Protein AF-A0A2J6JF48-F1 (afdb_monomer_lite)

Structure (mmCIF, N/CA/C/O backbone):
data_AF-A0A2J6JF48-F1
#
_entry.id   AF-A0A2J6JF48-F1
#
loop_
_atom_site.group_PDB
_atom_site.id
_atom_site.type_symbol
_atom_site.label_atom_id
_atom_site.label_alt_id
_atom_site.label_comp_id
_atom_site.label_asym_id
_atom_site.label_entity_id
_atom_site.label_seq_id
_atom_site.pdbx_PDB_ins_code
_atom_site.Cartn_x
_atom_site.Cartn_y
_atom_site.Cartn_z
_atom_site.occupancy
_atom_site.B_iso_or_equiv
_atom_site.auth_seq_id
_atom_site.auth_comp_id
_atom_site.auth_asym_id
_atom_site.auth_atom_id
_atom_site.pdbx_PDB_model_num
ATOM 1 N N . MET A 1 1 ? 4.795 -18.713 3.448 1.00 56.19 1 MET A N 1
ATOM 2 C CA . MET A 1 1 ? 5.952 -17.792 3.461 1.00 56.19 1 MET A CA 1
ATOM 3 C C . MET A 1 1 ? 6.252 -17.415 4.901 1.00 56.19 1 MET A C 1
ATOM 5 O O . MET A 1 1 ? 5.313 -17.359 5.688 1.00 56.19 1 MET A O 1
ATOM 9 N N . ALA A 1 2 ? 7.522 -17.232 5.266 1.00 64.75 2 ALA A N 1
ATOM 10 C CA . ALA A 1 2 ? 7.884 -16.803 6.615 1.00 64.75 2 ALA A CA 1
ATOM 11 C C . ALA A 1 2 ? 7.318 -15.398 6.873 1.00 64.75 2 ALA A C 1
ATOM 13 O O . ALA A 1 2 ? 7.521 -14.490 6.072 1.00 64.75 2 ALA A O 1
ATOM 14 N N . THR A 1 3 ? 6.573 -15.230 7.962 1.00 81.81 3 THR A N 1
ATOM 15 C CA . THR A 1 3 ? 6.032 -13.930 8.367 1.00 81.81 3 THR A CA 1
ATOM 16 C C . THR A 1 3 ? 7.128 -13.109 9.035 1.00 81.81 3 THR A C 1
ATOM 18 O O . THR A 1 3 ? 7.669 -13.531 10.057 1.00 81.81 3 THR A O 1
ATOM 21 N N . ALA A 1 4 ? 7.437 -11.941 8.475 1.00 88.88 4 ALA A N 1
ATOM 22 C CA . ALA A 1 4 ? 8.328 -10.952 9.077 1.00 88.88 4 ALA A CA 1
ATOM 23 C C . ALA A 1 4 ? 7.514 -9.835 9.748 1.00 88.88 4 ALA A C 1
ATOM 25 O O . ALA A 1 4 ? 6.377 -9.562 9.360 1.00 88.88 4 ALA A O 1
ATOM 26 N N . ARG A 1 5 ? 8.086 -9.200 10.775 1.00 90.69 5 ARG A N 1
ATOM 27 C CA . ARG A 1 5 ? 7.435 -8.140 11.553 1.00 90.69 5 ARG A CA 1
ATOM 28 C C . ARG A 1 5 ? 8.044 -6.780 11.218 1.00 90.69 5 ARG A C 1
ATOM 30 O O . ARG A 1 5 ? 9.261 -6.660 11.132 1.00 90.69 5 ARG A O 1
ATOM 37 N N . LEU A 1 6 ? 7.186 -5.772 11.086 1.00 88.62 6 LEU A N 1
ATOM 38 C CA . LEU A 1 6 ? 7.560 -4.366 10.975 1.00 88.62 6 LEU A CA 1
ATOM 39 C C . LEU A 1 6 ? 7.065 -3.628 12.222 1.00 88.62 6 LEU A C 1
ATOM 41 O O . LEU A 1 6 ? 5.858 -3.530 12.443 1.00 88.62 6 LEU A O 1
ATOM 45 N N . ASP A 1 7 ? 7.984 -3.112 13.035 1.00 93.56 7 ASP A N 1
ATOM 46 C CA . ASP A 1 7 ? 7.651 -2.253 14.172 1.00 93.56 7 ASP A CA 1
ATOM 47 C C . ASP A 1 7 ? 7.826 -0.785 13.766 1.00 93.56 7 ASP A C 1
ATOM 49 O O . ASP A 1 7 ? 8.913 -0.356 13.380 1.00 93.56 7 ASP A O 1
ATOM 53 N N . MET A 1 8 ? 6.746 -0.004 13.847 1.00 88.94 8 MET A N 1
ATOM 54 C CA . MET A 1 8 ? 6.739 1.404 13.450 1.00 88.94 8 MET A CA 1
ATOM 55 C C . MET A 1 8 ? 6.074 2.288 14.504 1.00 88.94 8 MET A C 1
ATOM 57 O O . MET A 1 8 ? 5.136 1.876 15.189 1.00 88.94 8 MET A O 1
ATOM 61 N N . ARG A 1 9 ? 6.538 3.535 14.607 1.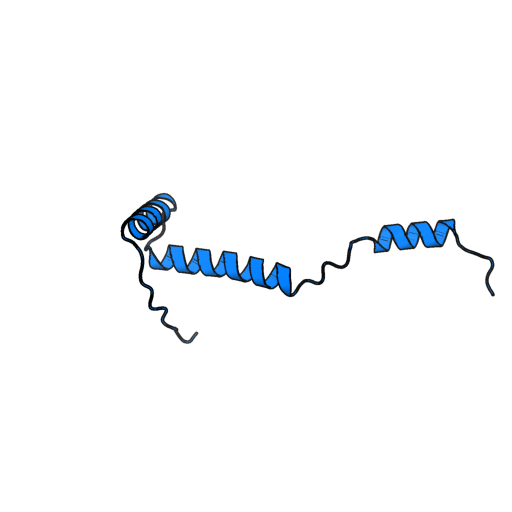00 94.19 9 ARG A N 1
ATOM 62 C CA . ARG A 1 9 ? 5.867 4.592 15.372 1.00 94.19 9 ARG A CA 1
ATOM 63 C C . ARG A 1 9 ? 5.210 5.558 14.399 1.00 94.19 9 ARG A C 1
ATOM 65 O O . ARG A 1 9 ? 5.834 5.978 13.431 1.00 94.19 9 ARG A O 1
ATOM 72 N N . LEU A 1 10 ? 3.961 5.907 14.677 1.00 91.75 10 LEU A N 1
ATOM 73 C CA . LEU A 1 10 ? 3.169 6.829 13.875 1.00 91.75 10 LEU A CA 1
ATOM 74 C C . LEU A 1 10 ? 2.713 7.988 14.747 1.00 91.75 10 LEU A C 1
ATOM 76 O O . LEU A 1 10 ? 2.326 7.792 15.899 1.00 91.75 10 LEU A O 1
ATOM 80 N N . ASN A 1 11 ? 2.706 9.184 14.169 1.00 96.81 11 ASN A N 1
ATOM 81 C CA . ASN A 1 11 ? 1.984 10.298 14.763 1.00 96.81 11 ASN A CA 1
ATOM 82 C C . ASN A 1 11 ? 0.483 9.988 14.744 1.00 96.81 11 ASN A C 1
ATOM 84 O O . ASN A 1 11 ? -0.019 9.393 13.786 1.00 96.81 11 ASN A O 1
ATOM 88 N N . GLN A 1 12 ? -0.233 10.431 15.777 1.00 96.94 12 GLN A N 1
ATOM 89 C CA . GLN A 1 12 ? -1.659 10.146 15.945 1.00 96.94 12 GLN A CA 1
ATOM 90 C C . GLN A 1 12 ? -2.489 10.586 14.729 1.00 96.94 12 GLN A C 1
ATOM 92 O O . GLN A 1 12 ? -3.271 9.803 14.201 1.00 96.94 12 GLN A O 1
ATOM 97 N N . GLU A 1 13 ? -2.240 11.790 14.210 1.00 97.69 13 GLU A N 1
ATOM 98 C CA . GLU A 1 13 ? -2.948 12.315 13.036 1.00 97.69 13 GLU A CA 1
ATOM 99 C C . GLU A 1 13 ? -2.743 11.444 11.781 1.00 97.69 13 GLU A C 1
ATOM 101 O O . GLU A 1 13 ? -3.668 11.227 10.999 1.00 97.69 13 GLU A O 1
ATOM 106 N N . ILE A 1 14 ? -1.530 10.915 11.584 1.00 95.69 14 ILE A N 1
ATOM 107 C CA . ILE A 1 14 ? -1.221 10.039 10.444 1.00 95.69 14 ILE A CA 1
ATOM 108 C C . ILE A 1 14 ? -1.973 8.717 10.591 1.00 95.69 14 ILE A C 1
ATOM 110 O O . ILE A 1 14 ? -2.552 8.227 9.620 1.00 95.69 14 ILE A O 1
ATOM 114 N N . LYS A 1 15 ? -1.995 8.163 11.808 1.00 96.00 15 LYS A N 1
ATOM 115 C CA . LYS A 1 15 ? -2.718 6.930 12.111 1.00 96.00 15 LYS A CA 1
ATOM 116 C C . LYS A 1 15 ? -4.213 7.080 11.819 1.00 96.00 15 LYS A C 1
ATOM 118 O O . LYS A 1 15 ? -4.760 6.263 11.087 1.00 96.00 15 LYS A O 1
ATOM 123 N N . GLU A 1 16 ? -4.845 8.145 12.306 1.00 97.75 16 GLU A N 1
ATOM 124 C CA . GLU A 1 16 ? -6.279 8.396 12.096 1.00 97.75 16 GLU A CA 1
ATOM 125 C C . GLU A 1 16 ? -6.631 8.566 10.613 1.00 97.75 16 GLU A C 1
ATOM 127 O O . GLU A 1 16 ? -7.624 8.015 10.132 1.00 97.75 16 GLU A O 1
ATOM 132 N N . LYS A 1 17 ? -5.795 9.284 9.851 1.00 97.19 17 LYS A N 1
ATOM 133 C CA . LYS A 1 17 ? -5.972 9.418 8.396 1.00 97.19 17 LYS A CA 1
ATOM 134 C C . LYS A 1 17 ? -5.887 8.065 7.691 1.00 97.19 17 LYS A C 1
ATOM 136 O O . LYS A 1 17 ? -6.713 7.784 6.824 1.00 97.19 17 LYS A O 1
ATOM 141 N N . ALA A 1 18 ? -4.916 7.235 8.064 1.00 96.38 18 ALA A N 1
ATOM 142 C CA . ALA A 1 18 ? -4.729 5.919 7.467 1.00 96.38 18 ALA A CA 1
ATOM 143 C C . ALA A 1 18 ? -5.859 4.941 7.840 1.00 96.38 18 ALA A C 1
ATOM 145 O O . ALA A 1 18 ? -6.318 4.193 6.981 1.00 96.38 18 ALA A O 1
ATOM 146 N N . GLU A 1 19 ? -6.368 4.986 9.074 1.00 97.06 19 GLU A N 1
ATOM 147 C CA . GLU A 1 19 ? -7.531 4.195 9.509 1.00 97.06 19 GLU A CA 1
ATOM 148 C C . GLU A 1 19 ? -8.811 4.612 8.779 1.00 97.06 19 GLU A C 1
ATOM 150 O O . GLU A 1 19 ? -9.593 3.768 8.341 1.00 97.06 19 GLU A O 1
ATOM 155 N N . LYS A 1 20 ? -9.014 5.917 8.577 1.00 97.50 20 LYS A N 1
ATOM 156 C CA . LYS A 1 20 ? -10.135 6.406 7.772 1.00 97.50 20 LYS A CA 1
ATOM 157 C C . LYS A 1 20 ? -10.023 5.936 6.320 1.00 97.50 20 LYS A C 1
ATOM 159 O O . LYS A 1 20 ? -11.019 5.503 5.748 1.00 97.50 20 LYS A O 1
ATOM 164 N N . ALA A 1 21 ? -8.832 6.012 5.726 1.00 97.50 21 ALA A N 1
ATOM 165 C CA . ALA A 1 21 ? -8.601 5.552 4.359 1.00 97.50 21 ALA A CA 1
ATOM 166 C C . ALA A 1 21 ? -8.844 4.041 4.213 1.00 97.50 21 ALA A C 1
ATOM 168 O O . ALA A 1 21 ? -9.541 3.629 3.286 1.00 97.50 21 ALA A O 1
ATOM 169 N N . SER A 1 22 ? -8.345 3.225 5.148 1.00 97.44 22 SER A N 1
ATOM 170 C CA . SER A 1 22 ? -8.550 1.774 5.119 1.00 97.44 22 SER A CA 1
ATOM 171 C C . SER A 1 22 ? -10.032 1.405 5.235 1.00 97.44 22 SER A C 1
ATOM 173 O O . SER A 1 22 ? -10.512 0.577 4.460 1.00 97.44 22 SER A O 1
ATOM 175 N N . ALA A 1 23 ? -10.781 2.080 6.115 1.00 97.31 23 ALA A N 1
ATOM 176 C CA . ALA A 1 23 ? -12.223 1.891 6.254 1.00 97.31 23 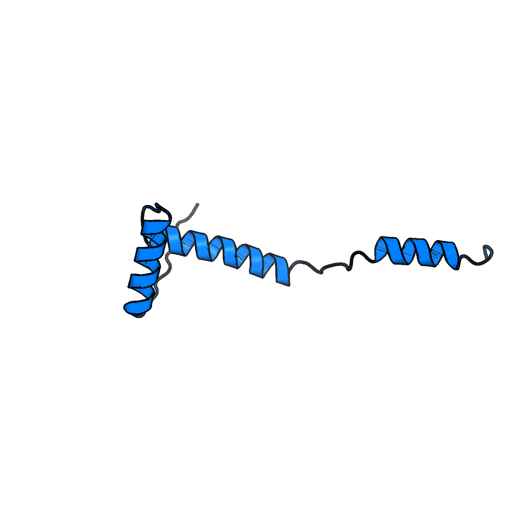ALA A CA 1
ATOM 177 C C . ALA A 1 23 ? -12.992 2.285 4.982 1.00 97.31 23 ALA A C 1
ATOM 179 O O . ALA A 1 23 ? -13.875 1.550 4.543 1.00 97.31 23 ALA A O 1
ATOM 180 N N . LEU A 1 24 ? -12.641 3.415 4.357 1.00 97.56 24 LEU A N 1
ATOM 181 C CA . LEU A 1 24 ? -13.275 3.877 3.114 1.00 97.56 24 LEU A CA 1
ATOM 182 C C . LEU A 1 24 ? -13.014 2.938 1.930 1.00 97.56 24 LEU A C 1
ATOM 184 O O . LEU A 1 24 ? -13.868 2.807 1.057 1.00 97.56 24 LEU A O 1
ATOM 188 N N . LEU A 1 25 ? -11.859 2.274 1.907 1.00 96.12 25 LEU A N 1
ATOM 189 C CA . LEU A 1 25 ? -11.509 1.276 0.894 1.00 96.12 25 LEU A CA 1
ATOM 190 C C . LEU A 1 25 ? -12.069 -0.123 1.208 1.00 96.12 25 LEU A C 1
ATOM 192 O O . LEU A 1 25 ? -11.817 -1.059 0.450 1.00 96.12 25 LEU A O 1
ATOM 196 N N . GLY A 1 26 ? -12.812 -0.282 2.309 1.00 95.81 26 GLY A N 1
ATOM 197 C CA . GLY A 1 26 ? -13.396 -1.561 2.721 1.00 95.81 26 GLY A CA 1
ATOM 198 C C . GLY A 1 26 ? -12.363 -2.594 3.179 1.00 95.81 26 GLY A C 1
ATOM 199 O O . GLY A 1 26 ? -12.629 -3.794 3.126 1.00 95.81 26 GLY A O 1
ATOM 200 N N . MET A 1 27 ? -11.177 -2.151 3.600 1.00 96.06 27 MET A N 1
ATOM 201 C CA . MET A 1 27 ? -10.128 -3.042 4.092 1.00 96.06 27 MET A CA 1
ATOM 202 C C . MET A 1 27 ? -10.414 -3.490 5.524 1.00 96.06 27 MET A C 1
ATOM 204 O O . MET A 1 27 ? -11.039 -2.780 6.313 1.00 96.06 27 MET A O 1
ATOM 208 N N . ARG A 1 28 ? -9.921 -4.675 5.886 1.00 92.38 28 ARG A N 1
ATOM 209 C CA . ARG A 1 28 ? -10.205 -5.307 7.182 1.00 92.38 28 ARG A CA 1
ATOM 210 C C . ARG A 1 28 ? -9.396 -4.703 8.322 1.00 92.38 28 ARG A C 1
ATOM 212 O O . ARG A 1 28 ? -9.783 -4.840 9.479 1.00 92.38 28 ARG A O 1
ATOM 219 N N . SER A 1 29 ? -8.251 -4.087 8.028 1.00 94.50 29 SER A N 1
ATOM 220 C CA . SER A 1 29 ? -7.387 -3.490 9.049 1.00 94.50 29 SER A CA 1
ATOM 221 C C . SER A 1 29 ? -6.456 -2.416 8.490 1.00 94.50 29 SER A C 1
ATOM 223 O O . SER A 1 29 ? -6.157 -2.384 7.296 1.00 94.50 29 SER A O 1
ATOM 225 N N . LEU A 1 30 ? -5.928 -1.575 9.386 1.00 94.25 30 LEU A N 1
ATOM 226 C CA . LEU A 1 30 ? -4.837 -0.652 9.067 1.00 94.25 30 LEU A CA 1
ATOM 227 C C . LEU A 1 30 ? -3.588 -1.396 8.564 1.00 94.25 30 LEU A C 1
ATOM 229 O O . LEU A 1 30 ? -2.912 -0.912 7.665 1.00 94.25 30 LEU A O 1
ATOM 233 N N . THR A 1 31 ? -3.295 -2.580 9.110 1.00 93.94 31 THR A N 1
ATOM 234 C CA . THR A 1 31 ? -2.156 -3.398 8.674 1.00 93.94 31 THR A CA 1
ATOM 235 C C . THR A 1 31 ? -2.291 -3.818 7.215 1.00 93.94 31 THR A C 1
ATOM 237 O O . THR A 1 31 ? -1.333 -3.680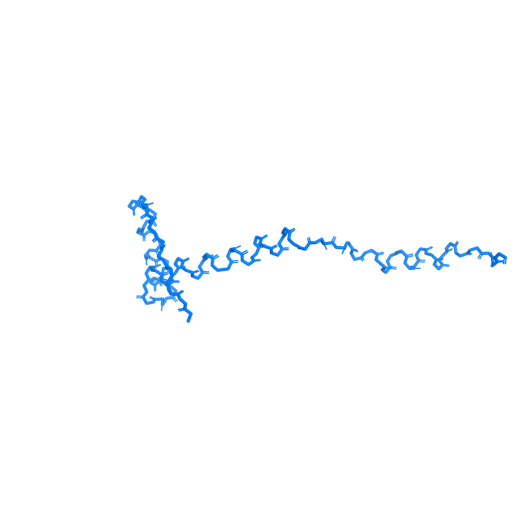 6.466 1.00 93.94 31 THR A O 1
ATOM 240 N N . GLU A 1 32 ? -3.473 -4.277 6.796 1.00 94.69 32 GLU A N 1
ATOM 241 C CA . GLU A 1 32 ? -3.737 -4.644 5.396 1.00 94.69 32 GLU A CA 1
ATOM 242 C C . GLU A 1 32 ? -3.528 -3.449 4.456 1.00 94.69 32 GLU A C 1
ATOM 244 O O . GLU A 1 32 ? -2.878 -3.584 3.422 1.00 94.69 32 GLU A O 1
ATOM 249 N N . TYR A 1 33 ? -3.991 -2.263 4.862 1.00 95.81 33 TYR A N 1
ATOM 250 C CA . TYR A 1 33 ? -3.786 -1.025 4.111 1.00 95.81 33 TYR A CA 1
ATOM 251 C C . TYR A 1 33 ? -2.308 -0.647 3.970 1.00 95.81 33 TYR A C 1
ATOM 253 O O . TYR A 1 33 ? -1.853 -0.343 2.869 1.00 95.81 33 TYR A O 1
ATOM 261 N N . VAL A 1 34 ? -1.545 -0.696 5.066 1.00 94.81 34 VAL A N 1
ATOM 262 C CA . VAL A 1 34 ? -0.115 -0.351 5.055 1.00 94.81 34 VAL A CA 1
ATOM 263 C C . VAL A 1 34 ? 0.690 -1.356 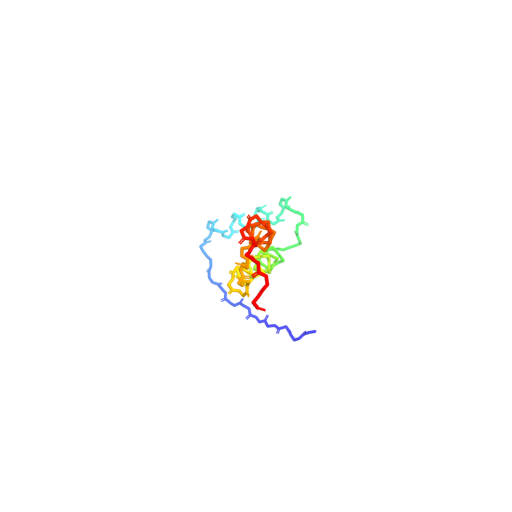4.236 1.00 94.81 34 VAL A C 1
ATOM 265 O O . VAL A 1 34 ? 1.522 -0.939 3.437 1.00 94.81 34 VAL A O 1
ATOM 268 N N . VAL A 1 35 ? 0.428 -2.657 4.384 1.00 94.50 35 VAL A N 1
ATOM 269 C CA . VAL A 1 35 ? 1.123 -3.698 3.610 1.00 94.50 35 VAL A CA 1
ATOM 270 C C . VAL A 1 35 ? 0.877 -3.511 2.117 1.00 94.50 35 VAL A C 1
ATOM 272 O O . VAL A 1 35 ? 1.835 -3.499 1.352 1.00 94.50 35 VAL A O 1
ATOM 275 N N . ARG A 1 36 ? -0.377 -3.284 1.712 1.00 95.00 36 ARG A N 1
ATOM 276 C CA . ARG A 1 36 ? -0.718 -3.065 0.304 1.00 95.00 36 ARG A CA 1
ATOM 277 C C . ARG A 1 36 ? -0.056 -1.811 -0.267 1.00 95.00 36 ARG A C 1
ATOM 279 O O . ARG A 1 36 ? 0.489 -1.856 -1.361 1.00 95.00 36 ARG A O 1
ATOM 286 N N . LEU A 1 37 ? -0.065 -0.704 0.479 1.00 95.31 37 LEU A N 1
ATOM 287 C CA . LEU A 1 37 ? 0.633 0.515 0.063 1.00 95.31 37 LEU A CA 1
ATOM 288 C C . LEU A 1 37 ? 2.139 0.296 -0.095 1.00 95.31 37 LEU A C 1
ATOM 290 O O . LEU A 1 37 ? 2.732 0.818 -1.033 1.00 95.31 37 LEU A O 1
ATOM 294 N N . MET A 1 38 ? 2.756 -0.445 0.828 1.00 95.00 38 MET A N 1
ATOM 295 C CA . MET A 1 38 ? 4.182 -0.756 0.764 1.00 95.00 38 MET A CA 1
ATOM 296 C C . MET A 1 38 ? 4.517 -1.644 -0.432 1.00 95.00 38 MET A C 1
ATOM 298 O O . MET A 1 38 ? 5.535 -1.409 -1.067 1.00 95.00 38 MET A O 1
ATOM 302 N N . GLU A 1 39 ? 3.679 -2.634 -0.739 1.00 95.62 39 GLU A N 1
ATOM 303 C CA . GLU A 1 39 ? 3.838 -3.507 -1.906 1.00 95.62 39 GLU A CA 1
ATOM 304 C C . GLU A 1 39 ? 3.753 -2.699 -3.209 1.00 95.62 39 GLU A C 1
ATOM 306 O O . GLU A 1 39 ? 4.699 -2.693 -3.994 1.00 95.62 39 GLU A O 1
ATOM 311 N N . GLU A 1 40 ? 2.683 -1.917 -3.383 1.00 96.31 40 GLU A N 1
ATOM 312 C CA . GLU A 1 40 ? 2.473 -1.093 -4.581 1.00 96.31 40 GLU A CA 1
ATOM 313 C C . GLU A 1 40 ? 3.582 -0.038 -4.775 1.00 96.31 40 GLU A C 1
ATOM 315 O O . GLU A 1 40 ? 4.017 0.225 -5.901 1.00 96.31 40 GLU A O 1
ATOM 320 N N . ASP A 1 41 ? 4.047 0.593 -3.692 1.00 96.81 41 ASP A N 1
ATOM 321 C CA . ASP A 1 41 ? 5.146 1.561 -3.755 1.00 96.81 41 ASP A CA 1
ATOM 322 C C . ASP A 1 41 ? 6.493 0.889 -4.038 1.00 96.81 41 ASP A C 1
ATOM 324 O O . ASP A 1 41 ? 7.233 1.365 -4.902 1.00 96.81 41 ASP A O 1
ATOM 328 N N . ALA A 1 42 ? 6.799 -0.225 -3.366 1.00 95.75 42 ALA A N 1
ATOM 329 C CA . ALA A 1 42 ? 8.047 -0.955 -3.562 1.00 95.75 42 ALA A CA 1
ATOM 330 C C . ALA A 1 42 ? 8.185 -1.438 -5.008 1.00 95.75 42 ALA A C 1
ATOM 332 O O . ALA A 1 42 ? 9.220 -1.179 -5.622 1.00 95.75 42 ALA A O 1
ATOM 333 N N . ASP A 1 43 ? 7.138 -2.037 -5.578 1.00 95.31 43 ASP A N 1
ATOM 334 C CA . ASP A 1 43 ? 7.130 -2.481 -6.976 1.00 95.31 43 ASP A CA 1
ATOM 335 C C . ASP A 1 43 ? 7.412 -1.319 -7.932 1.00 95.31 43 ASP A C 1
ATOM 337 O O . ASP A 1 43 ? 8.243 -1.426 -8.838 1.00 95.31 43 ASP A O 1
ATOM 341 N N . ARG A 1 44 ? 6.773 -0.165 -7.706 1.00 95.06 44 ARG A N 1
ATOM 342 C CA . ARG A 1 44 ? 6.993 1.038 -8.517 1.00 95.06 44 ARG A CA 1
ATOM 343 C C . ARG A 1 44 ? 8.426 1.559 -8.401 1.00 95.06 44 ARG A C 1
ATOM 345 O O . ARG A 1 44 ? 9.008 1.969 -9.408 1.00 95.06 44 ARG A O 1
ATOM 352 N N . VAL A 1 45 ? 8.980 1.601 -7.190 1.00 94.00 45 VAL A N 1
ATOM 353 C CA . VAL A 1 45 ? 10.343 2.092 -6.937 1.00 94.00 45 VAL A CA 1
ATOM 354 C C . VAL A 1 45 ? 11.369 1.143 -7.553 1.00 94.00 45 VAL A C 1
ATOM 356 O O . VAL A 1 45 ? 12.249 1.605 -8.277 1.00 94.00 45 VAL A O 1
ATOM 359 N N . ILE A 1 46 ? 11.228 -0.164 -7.332 1.00 91.62 46 ILE A N 1
ATOM 360 C CA . ILE A 1 46 ? 12.090 -1.195 -7.921 1.00 91.62 46 ILE A CA 1
ATOM 361 C C . ILE A 1 46 ? 12.043 -1.095 -9.441 1.00 91.62 46 ILE A C 1
ATOM 363 O O . ILE A 1 46 ? 13.088 -0.921 -10.063 1.00 91.62 46 ILE A O 1
ATOM 367 N N . ALA A 1 47 ? 10.847 -1.078 -10.039 1.00 89.88 47 ALA A N 1
ATOM 368 C CA . ALA A 1 47 ? 10.695 -0.944 -11.483 1.00 89.88 47 ALA A CA 1
ATOM 369 C C . ALA A 1 47 ? 11.423 0.297 -12.007 1.00 89.88 47 ALA A C 1
ATOM 371 O O . ALA A 1 47 ? 12.162 0.197 -12.978 1.00 89.88 47 ALA A O 1
ATOM 372 N N . ARG A 1 48 ? 11.300 1.455 -11.349 1.00 86.81 48 ARG A N 1
ATOM 373 C CA . ARG A 1 48 ? 11.981 2.691 -11.767 1.00 86.81 48 ARG A CA 1
ATOM 374 C C . ARG A 1 48 ? 13.511 2.603 -11.729 1.00 86.81 48 ARG A C 1
ATOM 376 O O . ARG A 1 48 ? 14.159 3.280 -12.521 1.00 86.81 48 ARG A O 1
ATOM 383 N N . HIS A 1 49 ? 14.081 1.855 -10.789 1.00 85.38 49 HIS A N 1
ATOM 384 C CA . HIS A 1 49 ? 15.532 1.777 -10.600 1.00 85.38 49 HIS A CA 1
ATOM 385 C C . HIS A 1 49 ? 16.180 0.600 -11.335 1.00 85.38 49 HIS A C 1
ATOM 387 O O . HIS A 1 49 ? 17.338 0.704 -11.735 1.00 85.38 49 HIS A O 1
ATOM 393 N N . GLU A 1 50 ? 15.450 -0.497 -11.519 1.00 79.38 50 GLU A N 1
ATOM 394 C CA . GLU A 1 50 ? 15.928 -1.696 -12.211 1.00 79.38 50 GLU A CA 1
ATOM 395 C C . GLU A 1 50 ? 15.586 -1.692 -13.703 1.00 79.38 50 GLU A C 1
ATOM 397 O O . GLU A 1 50 ? 16.253 -2.367 -14.488 1.00 79.38 50 GLU A O 1
ATOM 402 N N . SER A 1 51 ? 14.601 -0.894 -14.132 1.00 62.44 51 SER A N 1
ATOM 403 C CA . SER A 1 51 ? 14.440 -0.610 -15.554 1.00 62.44 51 SER A CA 1
ATOM 404 C C . SER A 1 51 ? 15.464 0.438 -15.984 1.00 62.44 51 SER A C 1
ATOM 406 O O . SER A 1 51 ? 15.363 1.630 -15.700 1.00 62.44 51 SER A O 1
ATOM 408 N N . ILE A 1 52 ? 16.463 -0.009 -16.743 1.00 56.59 52 ILE A N 1
ATOM 409 C CA . ILE A 1 52 ? 17.036 0.858 -17.766 1.00 56.59 52 ILE A CA 1
ATOM 410 C C . ILE A 1 52 ? 15.900 1.036 -18.766 1.00 56.59 52 ILE A C 1
ATOM 412 O O . ILE A 1 52 ? 15.617 0.128 -19.549 1.00 56.59 52 ILE A O 1
ATOM 416 N N . THR A 1 53 ? 15.198 2.167 -18.699 1.00 56.38 53 THR A N 1
ATOM 417 C CA . THR A 1 53 ? 14.324 2.590 -19.789 1.00 56.38 53 THR A CA 1
ATOM 418 C C . THR A 1 53 ? 15.224 2.750 -21.006 1.00 56.38 53 THR A C 1
ATOM 420 O O . THR A 1 53 ? 15.858 3.786 -21.191 1.00 56.38 53 THR A O 1
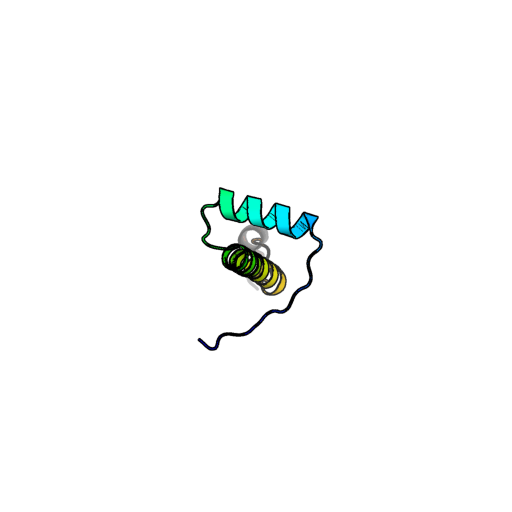ATOM 423 N N . VAL A 1 54 ? 15.355 1.686 -21.797 1.00 52.94 54 VAL A N 1
ATOM 424 C CA . VAL A 1 54 ? 15.885 1.785 -23.149 1.00 52.94 54 VAL A CA 1
ATOM 425 C C . VAL A 1 54 ? 14.888 2.689 -23.849 1.00 52.94 54 VAL A C 1
ATOM 427 O O . VAL A 1 54 ? 13.722 2.312 -23.995 1.00 52.94 54 VAL A O 1
ATOM 430 N N . GLU A 1 55 ? 15.305 3.920 -24.155 1.00 57.94 55 GLU A N 1
ATOM 431 C CA . GLU A 1 55 ? 14.482 4.817 -24.953 1.00 57.94 55 GLU A CA 1
ATOM 432 C C . GLU A 1 55 ? 14.005 4.026 -26.165 1.00 57.94 55 GLU A C 1
ATOM 434 O O . GLU A 1 55 ? 14.767 3.279 -26.782 1.00 57.94 55 GLU A O 1
ATOM 439 N N . ASN A 1 56 ? 12.713 4.122 -26.462 1.00 60.41 56 ASN A N 1
ATOM 440 C CA . ASN A 1 56 ? 12.100 3.425 -27.584 1.00 60.41 56 ASN A CA 1
ATOM 441 C C . ASN A 1 56 ? 12.492 4.112 -28.906 1.00 60.41 56 ASN A C 1
ATOM 443 O O . ASN A 1 56 ? 11.654 4.378 -29.757 1.00 60.41 56 ASN A O 1
ATOM 447 N N . ASP A 1 57 ? 13.774 4.447 -29.039 1.00 67.44 57 ASP A N 1
ATOM 448 C CA . ASP A 1 57 ? 14.389 5.113 -30.175 1.00 67.44 57 ASP A CA 1
ATOM 449 C C . ASP A 1 57 ? 14.891 4.092 -31.201 1.00 67.44 57 ASP A C 1
ATOM 451 O O . ASP A 1 57 ? 15.442 4.462 -32.228 1.00 67.44 57 ASP A O 1
ATOM 455 N N . VAL A 1 58 ? 14.688 2.793 -30.959 1.00 69.19 58 VAL A N 1
ATOM 456 C CA . VAL A 1 58 ? 15.088 1.720 -31.879 1.00 69.19 58 VAL A CA 1
ATOM 457 C C . VAL A 1 58 ? 14.384 1.872 -33.227 1.00 69.19 58 VAL A C 1
ATOM 459 O O . VAL A 1 58 ? 15.015 1.676 -34.266 1.00 69.19 58 VAL A O 1
ATOM 462 N N . PHE A 1 59 ? 13.105 2.263 -33.225 1.00 69.00 59 PHE A N 1
ATOM 463 C CA . PHE A 1 59 ? 12.383 2.564 -34.461 1.00 69.00 59 PHE A CA 1
ATOM 464 C C . PHE A 1 59 ? 12.943 3.820 -35.142 1.00 69.00 59 PHE A C 1
ATOM 466 O O . PHE A 1 59 ? 13.221 3.788 -36.338 1.00 69.00 59 PHE A O 1
ATOM 473 N N . ASP A 1 60 ? 13.203 4.885 -34.381 1.00 79.19 60 ASP A N 1
ATOM 474 C CA . ASP A 1 60 ? 13.752 6.138 -34.913 1.00 79.19 60 ASP A CA 1
ATOM 475 C C . ASP A 1 60 ? 15.164 5.948 -35.490 1.00 79.19 60 ASP A C 1
ATOM 477 O O . ASP A 1 60 ? 15.475 6.436 -36.576 1.00 79.19 60 ASP A O 1
ATOM 481 N N . ARG A 1 61 ? 16.009 5.162 -34.816 1.00 77.12 61 ARG A N 1
ATOM 482 C CA . ARG A 1 61 ? 17.343 4.763 -35.283 1.00 77.12 61 ARG A CA 1
ATOM 483 C C . ARG A 1 61 ? 17.270 3.898 -36.532 1.00 77.12 61 ARG A C 1
ATOM 485 O O . ARG A 1 61 ? 18.103 4.068 -37.418 1.00 77.12 61 ARG A O 1
ATOM 492 N N . PHE A 1 62 ? 16.303 2.984 -36.614 1.00 78.31 62 PHE A N 1
ATOM 493 C CA . PHE A 1 62 ? 16.092 2.159 -37.802 1.00 78.31 62 PHE A CA 1
ATOM 494 C C . PHE A 1 62 ? 15.689 3.016 -39.007 1.00 78.31 62 PHE A C 1
ATOM 496 O O . PHE A 1 62 ? 16.331 2.924 -40.050 1.00 78.31 62 PHE A O 1
ATOM 503 N N . VAL A 1 63 ? 14.695 3.896 -38.850 1.00 81.50 63 VAL A N 1
ATOM 504 C CA . VAL A 1 63 ? 14.272 4.829 -39.908 1.00 81.50 63 VAL A CA 1
ATOM 505 C C . VAL A 1 63 ? 15.436 5.729 -40.323 1.00 81.50 63 VAL A C 1
ATOM 507 O O . VAL A 1 63 ? 15.748 5.818 -41.507 1.00 81.50 63 VAL A O 1
ATOM 510 N N . HIS A 1 64 ? 16.163 6.305 -39.361 1.00 85.00 64 HIS A N 1
ATOM 511 C CA . HIS A 1 64 ? 17.329 7.138 -39.648 1.00 85.00 64 HIS A CA 1
ATOM 512 C C . HIS A 1 64 ? 18.435 6.376 -40.397 1.00 85.00 64 HIS A C 1
ATOM 514 O O . HIS A 1 64 ? 19.067 6.933 -41.295 1.00 85.00 64 HIS A O 1
ATOM 520 N N . ALA A 1 65 ? 18.671 5.106 -40.057 1.00 83.25 65 ALA A N 1
ATOM 521 C CA . ALA A 1 65 ? 19.640 4.260 -40.748 1.00 83.25 65 ALA A CA 1
ATOM 522 C C . ALA A 1 65 ? 19.196 3.915 -42.177 1.00 83.25 65 ALA A C 1
ATOM 524 O O . ALA A 1 65 ? 20.040 3.875 -43.070 1.00 83.25 65 ALA A O 1
ATOM 525 N N . CYS A 1 66 ? 17.898 3.703 -42.409 1.00 81.94 66 CYS A N 1
ATOM 526 C CA . CYS A 1 66 ? 17.349 3.530 -43.754 1.00 81.94 66 CYS A CA 1
ATOM 527 C C . CYS A 1 66 ? 17.499 4.805 -44.596 1.00 81.94 66 CYS A C 1
ATOM 529 O O . CYS A 1 66 ? 17.941 4.719 -45.740 1.00 81.94 66 CYS A O 1
ATOM 531 N N . ASP A 1 67 ? 17.204 5.974 -44.025 1.00 85.69 67 ASP A N 1
ATOM 532 C CA . ASP A 1 67 ? 17.286 7.262 -44.726 1.00 85.69 67 ASP A CA 1
ATOM 533 C C . ASP A 1 67 ? 18.732 7.675 -45.054 1.00 85.69 67 ASP A C 1
ATOM 535 O O . ASP A 1 67 ? 18.973 8.381 -46.032 1.00 85.69 67 ASP A O 1
ATOM 539 N N . ASN A 1 68 ? 19.705 7.235 -44.247 1.00 84.12 68 ASN A N 1
ATOM 540 C CA . ASN A 1 68 ? 21.124 7.585 -44.391 1.00 84.12 68 ASN A CA 1
ATOM 541 C C . ASN A 1 68 ? 21.997 6.408 -44.853 1.00 84.12 68 ASN A C 1
ATOM 543 O O . ASN A 1 68 ? 23.225 6.456 -44.709 1.00 84.12 68 ASN A O 1
ATOM 547 N N . ALA A 1 69 ? 21.389 5.345 -45.387 1.00 80.00 69 ALA A N 1
ATOM 548 C CA . ALA A 1 69 ? 22.109 4.169 -45.856 1.00 80.00 69 ALA A CA 1
ATOM 549 C C . ALA A 1 69 ? 23.096 4.553 -46.973 1.00 80.00 69 ALA A C 1
ATOM 551 O O . ALA A 1 69 ? 22.709 5.065 -48.024 1.00 80.00 69 ALA A O 1
ATOM 552 N N . LYS A 1 70 ? 24.390 4.314 -46.737 1.00 79.00 70 LYS A N 1
ATOM 553 C CA . LYS A 1 70 ? 25.450 4.485 -47.742 1.00 79.00 70 LYS A CA 1
ATOM 554 C C . LYS A 1 70 ? 25.618 3.209 -48.561 1.00 79.00 70 LYS A C 1
ATOM 556 O O . LYS A 1 70 ? 25.179 2.139 -48.142 1.00 79.00 70 LYS A O 1
ATOM 561 N N . GLU A 1 71 ? 26.259 3.336 -49.722 1.00 77.31 71 GLU A N 1
ATOM 562 C CA . GLU A 1 71 ? 26.580 2.186 -50.568 1.00 77.31 71 GLU A CA 1
ATOM 563 C C . GLU A 1 71 ? 27.388 1.133 -49.785 1.00 77.31 71 GLU A C 1
ATOM 565 O O . GLU A 1 71 ? 28.239 1.509 -48.972 1.00 77.31 71 GLU A O 1
ATOM 570 N N . PRO A 1 72 ? 27.11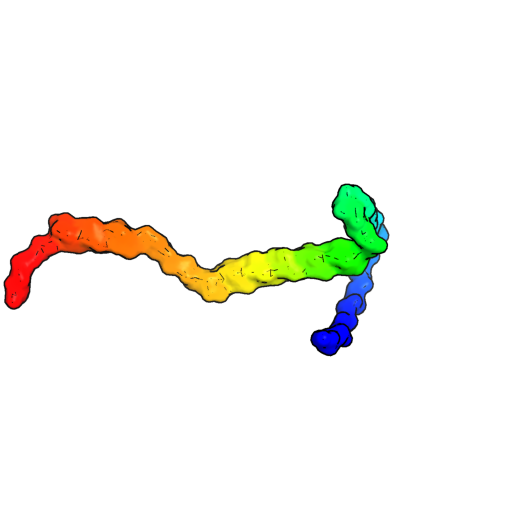2 -0.169 -49.994 1.00 73.38 72 PRO A N 1
ATOM 571 C CA . PRO A 1 72 ? 27.812 -1.244 -49.302 1.00 73.38 72 PRO A CA 1
ATOM 572 C C . PRO A 1 72 ? 29.322 -1.192 -49.559 1.00 73.38 72 PRO A C 1
ATOM 574 O O . PRO A 1 72 ? 29.748 -1.002 -50.697 1.00 73.38 72 PRO A O 1
ATOM 577 N N . ASN A 1 73 ? 30.095 -1.372 -48.487 1.00 60.94 73 ASN A N 1
ATOM 578 C CA . ASN A 1 73 ? 31.561 -1.366 -48.469 1.00 60.94 73 ASN A CA 1
ATOM 579 C C . ASN A 1 73 ? 32.187 -2.415 -49.396 1.00 60.94 73 ASN A C 1
ATOM 581 O O . ASN A 1 73 ? 31.667 -3.556 -49.426 1.00 60.94 73 ASN A O 1
#

Secondary structure (DSSP, 8-state):
-PPP-------HHHHHHHHHHHHHTT-S-HHHHHHHHHHHHHHHHHHHHH-----S-HHHHHHHHHHTPPPP-

Foldseek 3Di:
DDDDDDDDDDDPVVQVVLQVVCVVVVHPDSVVSVVVVCVVVVVVVCCVVVDPPPPPCPVVVVVVCVVPPDDDD

Sequence (73 aa):
MATARLDMRLNQEIKEKAEKASALLGMRSLTEYVVRLMEEDADRVIARHESITVENDVFDRFVHACDNAKEPN

pLDDT: mean 86.13, std 12.85, range [52.94, 97.75]

Radius of gyration: 23.94 Å; chains: 1; bounding box: 45×30×66 Å